Protein AF-A0A519QTS7-F1 (afdb_monomer_lite)

Secondary structure (DSSP, 8-state):
-----EEE-HHHHTTTSTTSPPSEEE--SHHHHHHHHHHHHH-HHHHHHHHHHHHHHHHHHS-HHHHHHHHHHHHHH--HHHHHHH-HHHHHHHHHHHHHHHHHHHHHHHHTT-

pLDDT: mean 91.58, std 7.13, range [55.22, 98.31]

Foldseek 3Di:
DQQFADEEECVVCVPQQVPADALFYHDPDPVVSVVSVVCCVPDPVRVVVSSVSSVVSCVPPPPCVVPVVVVVVCVVPDDPVVVVVVVVVVVVVVVVVVVVVVVVVVVVVVVVPD

Structure (mmCIF, N/CA/C/O backbone):
data_AF-A0A519QTS7-F1
#
_entry.id   AF-A0A519QTS7-F1
#
loop_
_atom_site.group_PDB
_atom_site.id
_atom_site.type_symbol
_atom_site.label_atom_id
_atom_site.label_alt_id
_atom_site.label_comp_id
_atom_site.label_asym_id
_atom_site.label_entity_id
_atom_site.label_seq_id
_atom_site.pdbx_PDB_ins_code
_atom_site.Cartn_x
_atom_site.Cartn_y
_atom_site.Cartn_z
_atom_site.occupancy
_atom_site.B_iso_or_equiv
_atom_site.auth_seq_id
_atom_site.auth_comp_id
_atom_site.auth_asym_id
_atom_site.auth_atom_id
_atom_site.pdbx_PDB_model_num
ATOM 1 N N . GLN A 1 1 ? -11.247 -5.943 -5.840 1.00 67.31 1 GLN A N 1
ATOM 2 C CA . GLN A 1 1 ? -10.918 -6.282 -4.433 1.00 67.31 1 GLN A CA 1
ATOM 3 C C . GLN A 1 1 ? -12.011 -5.736 -3.517 1.00 67.31 1 GLN A C 1
ATOM 5 O 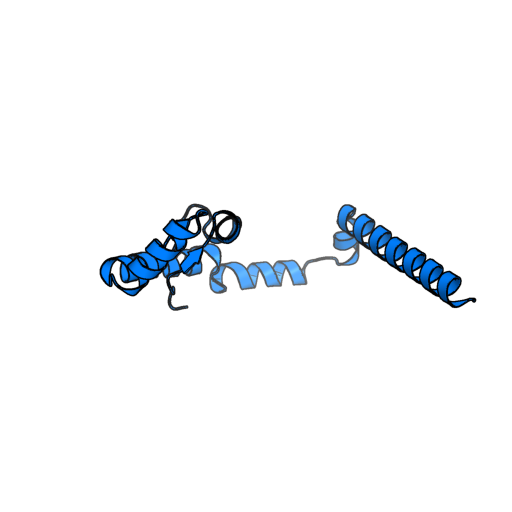O . GLN A 1 1 ? -12.766 -4.881 -3.957 1.00 67.31 1 GLN A O 1
ATOM 10 N N . VAL A 1 2 ? -12.112 -6.233 -2.279 1.00 81.06 2 VAL A N 1
ATOM 11 C CA . VAL A 1 2 ? -13.266 -6.006 -1.377 1.00 81.06 2 VAL A CA 1
ATOM 12 C C . VAL A 1 2 ? -13.106 -4.846 -0.377 1.00 81.06 2 VAL A C 1
ATOM 14 O O . VAL A 1 2 ? -13.990 -4.640 0.450 1.00 81.06 2 VAL A O 1
ATOM 17 N N . GLY A 1 3 ? -12.009 -4.080 -0.465 1.00 91.19 3 GLY A N 1
ATOM 18 C CA . GLY A 1 3 ? -11.800 -2.849 0.309 1.00 91.19 3 GLY A CA 1
ATOM 19 C C . GLY A 1 3 ? -11.674 -3.053 1.817 1.00 91.19 3 GLY A C 1
ATOM 20 O O . GLY A 1 3 ? -12.144 -2.208 2.562 1.00 91.19 3 GLY A O 1
ATOM 21 N N . THR A 1 4 ? -11.099 -4.166 2.279 1.00 94.31 4 THR A N 1
ATOM 22 C CA . THR A 1 4 ? -10.991 -4.480 3.713 1.00 94.31 4 THR A CA 1
ATOM 23 C C . THR A 1 4 ? -10.419 -3.298 4.503 1.00 94.31 4 THR A C 1
ATOM 25 O O . THR A 1 4 ? -9.349 -2.805 4.136 1.00 94.31 4 THR A O 1
ATOM 28 N N . PRO A 1 5 ? -11.102 -2.831 5.560 1.00 96.19 5 PRO A N 1
ATOM 29 C CA . PRO A 1 5 ? -10.588 -1.766 6.403 1.00 96.19 5 PRO A CA 1
ATOM 30 C C . PRO A 1 5 ? -9.260 -2.112 7.087 1.00 96.19 5 PRO A C 1
ATOM 32 O O . PRO A 1 5 ? -8.993 -3.274 7.392 1.00 96.19 5 PRO A O 1
ATOM 35 N N . SER A 1 6 ? -8.440 -1.099 7.360 1.00 95.69 6 SER A N 1
ATOM 36 C CA . SER A 1 6 ? -7.151 -1.240 8.038 1.00 95.69 6 SER A CA 1
ATOM 37 C C . SER A 1 6 ? -6.834 -0.052 8.937 1.00 95.69 6 SER A C 1
ATOM 39 O O . SER A 1 6 ? -7.113 1.098 8.596 1.00 95.69 6 SER A O 1
ATOM 41 N N . VAL A 1 7 ? -6.176 -0.336 10.058 1.00 97.31 7 VAL A N 1
ATOM 42 C CA . VAL A 1 7 ? -5.502 0.668 10.886 1.00 97.31 7 VAL A CA 1
ATOM 43 C C . VAL A 1 7 ? -4.008 0.588 10.591 1.00 97.31 7 VAL A C 1
ATOM 45 O O . VAL A 1 7 ? -3.466 -0.509 10.459 1.00 97.31 7 VAL A O 1
ATOM 48 N N . THR A 1 8 ? -3.358 1.732 10.415 1.00 97.06 8 THR A N 1
ATOM 49 C CA . THR A 1 8 ? -1.927 1.820 10.097 1.00 97.06 8 THR A CA 1
ATOM 50 C C . THR A 1 8 ? -1.307 3.040 10.777 1.00 97.06 8 THR A C 1
ATOM 52 O O . THR A 1 8 ? -2.019 3.879 11.314 1.00 97.06 8 THR A O 1
ATOM 55 N N . THR A 1 9 ? 0.014 3.149 10.741 1.00 96.94 9 THR A N 1
ATOM 56 C CA . THR A 1 9 ? 0.752 4.358 11.127 1.00 96.94 9 THR A CA 1
ATOM 57 C C . THR A 1 9 ? 0.852 5.339 9.962 1.00 96.94 9 THR A C 1
ATOM 59 O O . THR A 1 9 ? 0.595 4.973 8.806 1.00 96.94 9 THR A O 1
ATOM 62 N N . SER A 1 10 ? 1.274 6.574 10.241 1.00 95.88 10 SER A N 1
ATOM 63 C CA . SER A 1 10 ? 1.563 7.587 9.219 1.00 95.88 10 SER A CA 1
ATOM 64 C C . SER A 1 10 ? 2.573 7.076 8.186 1.00 95.88 10 SER A C 1
ATOM 66 O O . SER A 1 10 ? 2.350 7.224 6.984 1.00 95.88 10 SER A O 1
ATOM 68 N N . ILE A 1 11 ? 3.602 6.357 8.648 1.00 94.69 11 ILE A N 1
ATOM 69 C CA . ILE A 1 11 ? 4.608 5.695 7.804 1.00 94.69 11 ILE A CA 1
ATOM 70 C C . ILE A 1 11 ? 3.959 4.650 6.888 1.00 94.69 11 ILE A C 1
ATOM 72 O O . ILE A 1 11 ? 4.251 4.596 5.696 1.00 94.69 11 ILE A O 1
ATOM 76 N N . GLY A 1 12 ? 3.057 3.817 7.416 1.00 92.75 12 GLY A N 1
ATOM 77 C CA . GLY A 1 12 ? 2.389 2.803 6.599 1.00 92.75 12 GLY A CA 1
ATOM 78 C C . GLY A 1 12 ? 1.423 3.399 5.567 1.00 92.75 12 GLY A C 1
ATOM 79 O O . GLY A 1 12 ? 1.285 2.856 4.475 1.00 92.75 12 GLY A O 1
ATOM 80 N N . ALA A 1 13 ? 0.788 4.535 5.872 1.00 94.25 13 ALA A N 1
ATOM 81 C CA . ALA A 1 13 ? -0.163 5.187 4.968 1.00 94.25 13 ALA A CA 1
ATOM 82 C C . ALA A 1 13 ? 0.487 6.049 3.870 1.00 94.25 13 ALA A C 1
ATOM 84 O O . ALA A 1 13 ? -0.183 6.350 2.876 1.00 94.25 13 ALA A O 1
ATOM 85 N N . GLU A 1 14 ? 1.751 6.449 4.043 1.00 89.50 14 GLU A N 1
ATOM 86 C CA . GLU A 1 14 ? 2.421 7.535 3.311 1.00 89.50 14 GLU A CA 1
ATOM 87 C C . GLU A 1 14 ? 2.177 7.509 1.792 1.00 89.50 14 GLU A C 1
ATOM 89 O O . GLU A 1 14 ? 1.649 8.461 1.215 1.00 89.50 14 GLU A O 1
ATOM 94 N N . ALA A 1 15 ? 2.490 6.392 1.132 1.00 84.44 15 ALA A N 1
ATOM 95 C CA . ALA A 1 15 ? 2.353 6.272 -0.321 1.00 84.44 15 ALA A CA 1
ATOM 96 C C . ALA A 1 15 ? 0.992 5.711 -0.773 1.00 84.44 15 ALA A C 1
ATOM 98 O O . ALA A 1 15 ? 0.679 5.702 -1.971 1.00 84.44 15 ALA A O 1
ATOM 99 N N . MET A 1 16 ? 0.178 5.220 0.166 1.00 91.62 16 MET A N 1
ATOM 100 C CA . MET A 1 16 ? -0.923 4.318 -0.160 1.00 91.62 16 MET A CA 1
ATOM 101 C C . MET A 1 16 ? -2.197 5.048 -0.588 1.00 91.62 16 MET A C 1
ATOM 103 O O . MET A 1 16 ? -2.813 4.701 -1.596 1.00 91.62 16 MET A O 1
ATOM 107 N N . LYS A 1 17 ? -2.587 6.095 0.146 1.00 92.62 17 LYS A N 1
ATOM 108 C CA . LYS A 1 17 ? -3.887 6.762 -0.055 1.00 92.62 17 LYS A CA 1
ATOM 109 C C . LYS A 1 17 ? -3.840 7.939 -1.035 1.00 92.62 17 LYS A C 1
ATOM 111 O O . LYS A 1 17 ? -4.859 8.320 -1.611 1.00 92.62 17 LYS A O 1
ATOM 116 N N . GLY A 1 18 ? -2.664 8.539 -1.231 1.00 90.56 18 GLY A N 1
ATOM 117 C CA . GLY A 1 18 ? -2.547 9.831 -1.908 1.00 90.56 18 GLY A CA 1
ATOM 118 C C . GLY A 1 18 ? -3.387 10.903 -1.203 1.00 90.56 18 GLY A C 1
ATOM 119 O O . GLY A 1 18 ? -3.258 11.110 -0.001 1.00 90.56 18 GLY A O 1
ATOM 120 N N . SER A 1 19 ? -4.286 11.559 -1.937 1.00 91.94 19 SER A N 1
ATOM 121 C CA . SER A 1 19 ? -5.218 12.554 -1.387 1.00 91.94 19 SER A CA 1
ATOM 122 C C . SER A 1 19 ? -6.531 11.965 -0.851 1.00 91.94 19 SER A C 1
ATOM 124 O O . SER A 1 19 ? -7.315 12.699 -0.260 1.00 91.94 19 SER A O 1
ATOM 126 N N . LEU A 1 20 ? -6.785 10.662 -1.019 1.00 94.50 20 LEU A N 1
ATOM 127 C CA . LEU A 1 20 ? -8.051 10.015 -0.643 1.00 94.50 20 LEU A CA 1
ATOM 128 C C . LEU A 1 20 ? -8.109 9.662 0.834 1.00 94.50 20 LEU A C 1
ATOM 130 O O . LEU A 1 20 ? -7.083 9.325 1.410 1.00 94.50 20 LEU A O 1
ATOM 134 N N . ASP A 1 21 ? -9.291 9.674 1.439 1.00 94.88 21 ASP A N 1
ATOM 135 C CA . ASP A 1 21 ? -9.465 9.247 2.829 1.00 94.88 21 ASP A CA 1
ATOM 136 C C . ASP A 1 21 ? -9.058 7.792 3.038 1.00 94.88 21 ASP A C 1
ATOM 138 O O . ASP A 1 21 ? -9.255 6.940 2.171 1.00 94.88 21 ASP A O 1
ATOM 142 N N . TRP A 1 22 ? -8.474 7.516 4.202 1.00 96.06 22 TRP A N 1
ATOM 143 C CA . TRP A 1 22 ? -8.001 6.181 4.529 1.00 96.06 22 TRP A CA 1
ATOM 144 C C . TRP A 1 22 ? -9.166 5.212 4.766 1.00 96.06 22 TRP A C 1
ATOM 146 O O . TRP A 1 22 ? -10.261 5.595 5.188 1.00 96.06 22 TRP A O 1
ATOM 156 N N . ASN A 1 23 ? -8.922 3.931 4.507 1.00 95.88 23 ASN A N 1
ATOM 157 C CA . ASN A 1 23 ? -9.868 2.841 4.728 1.00 95.88 23 ASN A CA 1
ATOM 158 C C . ASN A 1 23 ? -9.868 2.381 6.192 1.00 95.88 23 ASN A C 1
ATOM 160 O O . ASN A 1 23 ? -9.745 1.196 6.475 1.00 95.88 23 ASN A O 1
ATOM 164 N N . GLY A 1 24 ? -9.994 3.309 7.136 1.00 96.19 24 GLY A N 1
ATOM 165 C CA . GLY A 1 24 ? -9.941 3.029 8.570 1.00 96.19 24 GLY A CA 1
ATOM 166 C C . GLY A 1 24 ? -9.318 4.203 9.306 1.00 96.19 24 GLY A C 1
ATOM 167 O O . GLY A 1 24 ? -9.767 5.334 9.137 1.00 96.19 24 GLY A O 1
ATOM 168 N N . PHE A 1 25 ? -8.259 3.950 10.075 1.00 97.69 25 PHE A N 1
ATOM 169 C CA . PHE A 1 25 ? -7.591 4.975 10.882 1.00 97.69 25 PHE A CA 1
ATOM 170 C C . PHE A 1 25 ? -6.077 4.994 10.656 1.00 97.69 25 PHE A C 1
ATOM 172 O O . PHE A 1 25 ? -5.480 3.971 10.311 1.00 97.69 25 PHE A O 1
ATOM 179 N N . ILE A 1 26 ? -5.479 6.171 10.836 1.00 97.38 26 ILE A N 1
ATOM 180 C CA . ILE A 1 26 ? -4.031 6.374 10.822 1.00 97.38 26 ILE A CA 1
ATOM 181 C C . ILE A 1 26 ? -3.659 6.901 12.200 1.00 97.38 26 ILE A C 1
ATOM 183 O O . ILE A 1 26 ? -4.056 8.012 12.533 1.00 97.38 26 ILE A O 1
ATOM 187 N N . GLU A 1 27 ? -2.944 6.104 12.983 1.00 98.06 27 GLU A N 1
ATOM 188 C CA . GLU A 1 27 ? -2.554 6.451 14.350 1.00 98.06 27 GLU A CA 1
ATOM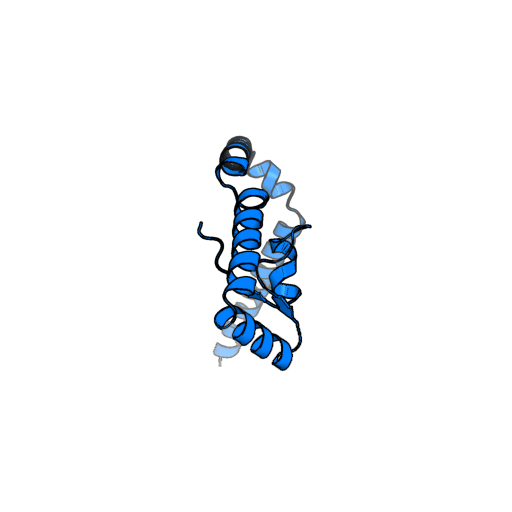 189 C C . GLU A 1 27 ? -1.121 5.984 14.608 1.00 98.06 27 GLU A C 1
ATOM 191 O O . GLU A 1 27 ? -0.763 4.854 14.279 1.00 98.06 27 GLU A O 1
ATOM 196 N N . ASP A 1 28 ? -0.299 6.860 15.183 1.00 97.56 28 ASP A N 1
ATOM 197 C CA . ASP A 1 28 ? 1.098 6.552 15.521 1.00 97.56 28 ASP A CA 1
ATOM 198 C C . ASP A 1 28 ? 1.271 6.148 16.993 1.00 97.56 28 ASP A C 1
ATOM 200 O O . ASP A 1 28 ? 2.259 5.502 17.346 1.00 97.56 28 ASP A O 1
ATOM 204 N N . ASP A 1 29 ? 0.304 6.495 17.845 1.00 98.25 29 ASP A N 1
ATOM 205 C CA . ASP A 1 29 ? 0.257 6.055 19.236 1.00 98.25 29 ASP A CA 1
ATOM 206 C C . ASP A 1 29 ? -0.333 4.643 19.342 1.00 98.25 29 ASP A C 1
ATOM 208 O O . ASP A 1 29 ? -1.390 4.352 18.780 1.00 98.25 29 ASP A O 1
ATOM 212 N N . LEU A 1 30 ? 0.345 3.758 20.075 1.00 97.19 30 LEU A N 1
ATOM 213 C CA . LEU A 1 30 ? -0.014 2.342 20.149 1.00 97.19 30 LEU A CA 1
ATOM 214 C C . LEU A 1 30 ? -1.335 2.092 20.894 1.00 97.19 30 LEU A C 1
ATOM 216 O O . LEU A 1 30 ? -2.076 1.168 20.537 1.00 97.19 30 LEU A O 1
ATOM 220 N N . GLU A 1 31 ? -1.627 2.886 21.923 1.00 98.06 31 GLU A N 1
ATOM 221 C CA . GLU A 1 31 ? -2.850 2.747 22.713 1.00 98.06 31 GLU A CA 1
ATOM 222 C C . GLU A 1 31 ? -4.046 3.158 21.851 1.00 98.06 31 GLU A C 1
ATOM 224 O O . GLU A 1 31 ? -4.959 2.354 21.638 1.00 98.06 31 GLU A O 1
ATOM 229 N N . ILE A 1 32 ? -3.970 4.336 21.222 1.00 98.19 32 ILE A N 1
ATOM 230 C CA . ILE A 1 32 ? -5.014 4.833 20.316 1.00 98.19 32 ILE A CA 1
ATOM 231 C C . ILE A 1 32 ? -5.173 3.901 19.109 1.00 98.19 32 ILE A C 1
ATOM 233 O O . ILE A 1 32 ? -6.297 3.565 18.735 1.00 98.19 32 ILE A O 1
ATOM 237 N N . PHE A 1 33 ? -4.076 3.420 18.517 1.00 98.19 33 PHE A N 1
ATOM 238 C CA . PHE A 1 33 ? -4.117 2.458 17.411 1.00 98.19 33 PHE A CA 1
ATOM 239 C C . PHE A 1 33 ? -4.953 1.228 17.775 1.00 98.19 33 PHE A C 1
ATOM 241 O O . PHE A 1 33 ? -5.821 0.798 17.006 1.00 98.19 33 PHE A O 1
ATOM 248 N N . THR A 1 34 ? -4.706 0.666 18.960 1.00 97.81 34 THR A N 1
ATOM 249 C CA . THR A 1 34 ? -5.410 -0.524 19.447 1.00 97.81 34 THR A CA 1
ATOM 250 C C . THR A 1 34 ? -6.893 -0.227 19.654 1.00 97.81 34 THR A C 1
ATOM 252 O O . THR A 1 34 ? -7.744 -0.989 19.189 1.00 97.81 34 THR A O 1
ATOM 255 N N . GLU A 1 35 ? -7.225 0.910 20.267 1.00 98.31 35 GLU A N 1
ATOM 256 C CA . GLU A 1 35 ? -8.611 1.357 20.431 1.00 98.31 35 GLU A CA 1
ATOM 257 C C . GLU A 1 35 ? -9.330 1.523 19.088 1.00 98.31 35 GLU A C 1
ATOM 259 O O . GLU A 1 35 ? -10.459 1.053 18.923 1.00 98.31 35 GLU A O 1
ATOM 264 N N . LYS A 1 36 ? -8.678 2.138 18.092 1.00 98.12 36 LYS A N 1
ATOM 265 C CA . LYS A 1 36 ? -9.237 2.299 16.742 1.00 98.12 36 LYS A CA 1
ATOM 266 C C . LYS A 1 36 ? -9.454 0.965 16.043 1.00 98.12 36 LYS A C 1
ATOM 268 O O . LYS A 1 36 ? -10.464 0.807 15.360 1.00 98.12 36 LYS A O 1
ATOM 273 N N . ALA A 1 37 ? -8.555 0.000 16.218 1.00 97.62 37 ALA A N 1
ATOM 274 C CA . ALA A 1 37 ? -8.724 -1.337 15.658 1.00 97.62 37 ALA A CA 1
ATOM 275 C C . ALA A 1 37 ? -9.940 -2.052 16.272 1.00 97.62 37 ALA A C 1
ATOM 277 O O . ALA A 1 37 ? -10.752 -2.633 15.547 1.00 97.62 37 ALA A O 1
ATOM 278 N N . VAL A 1 38 ? -10.113 -1.946 17.593 1.00 97.88 38 VAL A N 1
ATOM 279 C CA . VAL A 1 38 ? -11.281 -2.483 18.307 1.00 97.88 38 VAL A CA 1
ATOM 280 C C . VAL A 1 38 ? -12.568 -1.783 17.863 1.00 97.88 38 VAL A C 1
ATOM 282 O O . VAL A 1 38 ? -13.565 -2.461 17.607 1.00 97.88 38 VAL A O 1
ATOM 285 N N . LEU A 1 39 ? -12.560 -0.453 17.727 1.00 97.81 39 LEU A N 1
ATOM 286 C CA . LEU A 1 39 ? -13.701 0.318 17.224 1.00 97.81 39 LEU A CA 1
ATOM 287 C C . LEU A 1 39 ? -14.093 -0.133 15.816 1.00 97.81 39 LEU A C 1
ATOM 289 O O . LEU A 1 39 ? -15.263 -0.395 15.560 1.00 97.81 39 LEU A O 1
ATOM 293 N N . LEU A 1 40 ? -13.113 -0.257 14.920 1.00 97.12 40 LEU A N 1
ATOM 294 C CA . LEU A 1 40 ? -13.336 -0.644 13.532 1.00 97.12 40 LEU A CA 1
ATOM 295 C C . LEU A 1 40 ? -13.973 -2.033 13.423 1.00 97.12 40 LEU A C 1
ATOM 297 O O . LEU A 1 40 ? -14.840 -2.237 12.580 1.00 97.12 40 LEU A O 1
ATOM 301 N N . TYR A 1 41 ? -13.570 -2.972 14.282 1.00 96.81 41 TYR A N 1
ATOM 302 C CA . TYR A 1 41 ? -14.141 -4.318 14.322 1.00 96.81 41 TYR A CA 1
ATOM 303 C C . TYR A 1 41 ? -15.564 -4.354 14.900 1.00 96.81 41 TYR A C 1
ATOM 305 O O . TYR A 1 41 ? -16.417 -5.079 14.389 1.00 96.81 41 TYR A O 1
ATOM 313 N N . ASN A 1 42 ? -15.827 -3.592 15.965 1.00 97.81 42 ASN A N 1
ATOM 314 C CA . ASN A 1 42 ? -17.098 -3.668 16.687 1.00 97.81 42 ASN A CA 1
ATOM 315 C C . ASN A 1 42 ? -18.193 -2.769 16.100 1.00 97.81 42 ASN A C 1
ATOM 317 O O . ASN A 1 42 ? -19.372 -3.116 16.190 1.00 97.81 42 ASN A O 1
ATOM 321 N N . ASP A 1 43 ? -17.838 -1.632 15.497 1.00 98.06 43 ASP A N 1
ATOM 322 C CA . ASP A 1 43 ? -18.811 -0.715 14.913 1.00 98.06 43 ASP A CA 1
ATOM 323 C C . ASP A 1 43 ? -19.001 -0.957 13.411 1.00 98.06 43 ASP A C 1
ATOM 325 O O . ASP A 1 43 ? -18.201 -0.567 12.556 1.00 98.06 43 ASP A O 1
ATOM 329 N N . LYS A 1 44 ? -20.140 -1.566 13.077 1.00 97.31 44 LYS A N 1
ATOM 330 C CA . LYS A 1 44 ? -20.495 -1.914 11.697 1.00 97.31 44 LYS A CA 1
ATOM 331 C C . LYS A 1 44 ? -20.580 -0.694 10.774 1.00 97.31 44 LYS A C 1
ATOM 333 O O . LYS A 1 44 ? -20.291 -0.816 9.583 1.00 97.31 44 LYS A O 1
ATOM 338 N N . SER A 1 45 ? -21.010 0.459 11.289 1.00 97.38 45 SER A N 1
ATOM 339 C CA . SER A 1 45 ? -21.178 1.664 10.472 1.00 97.38 45 SER A CA 1
ATOM 340 C C . SER A 1 45 ? -19.824 2.232 10.033 1.00 97.38 45 SER A C 1
ATOM 342 O O . SER A 1 45 ? -19.605 2.470 8.843 1.00 97.38 45 SER A O 1
ATOM 344 N N . THR A 1 46 ? -18.884 2.310 10.973 1.00 97.38 46 THR A N 1
ATOM 345 C CA . THR A 1 46 ? -17.490 2.703 10.772 1.00 97.38 46 THR A CA 1
ATOM 346 C C . THR A 1 46 ? -16.796 1.737 9.824 1.00 97.38 46 THR A C 1
ATOM 348 O O . THR A 1 46 ? -16.156 2.177 8.870 1.00 97.38 46 THR A O 1
ATOM 351 N N . TRP A 1 47 ? -16.982 0.425 10.017 1.00 97.56 47 TRP A N 1
ATOM 352 C CA . TRP A 1 47 ? -16.455 -0.587 9.101 1.00 97.56 47 TRP A CA 1
ATOM 353 C C . TRP A 1 47 ? -16.914 -0.350 7.662 1.00 97.56 47 TRP A C 1
ATOM 355 O O . TRP A 1 47 ? -16.105 -0.377 6.737 1.00 97.56 47 TRP A O 1
ATOM 365 N N . TYR A 1 48 ? -18.211 -0.115 7.456 1.00 97.19 48 TYR A N 1
ATOM 366 C CA . TYR A 1 48 ? -18.768 0.031 6.115 1.00 97.19 48 TYR A CA 1
ATOM 367 C C . TYR A 1 48 ? -18.263 1.296 5.414 1.00 97.19 48 TYR A C 1
ATOM 369 O O . TYR A 1 48 ? -17.889 1.240 4.243 1.00 97.19 48 TYR A O 1
ATOM 377 N N . LEU A 1 49 ? -18.173 2.417 6.135 1.00 97.00 49 LEU A N 1
ATOM 378 C CA . LEU A 1 49 ? -17.589 3.649 5.605 1.00 97.00 49 LEU A CA 1
ATOM 379 C C . LEU A 1 49 ? -16.115 3.449 5.220 1.00 97.00 49 LEU A C 1
ATOM 381 O O . LEU A 1 49 ? -15.706 3.762 4.102 1.00 97.00 49 LEU A O 1
ATOM 385 N N . ALA A 1 50 ? -15.329 2.861 6.122 1.00 97.25 50 ALA A N 1
ATOM 386 C CA . ALA A 1 50 ? -13.928 2.546 5.872 1.00 97.25 50 ALA A CA 1
ATOM 387 C C . ALA A 1 50 ? -13.762 1.597 4.673 1.00 97.25 50 ALA A C 1
ATOM 389 O O . ALA A 1 50 ? -12.853 1.771 3.861 1.00 97.25 50 ALA A O 1
ATOM 390 N N . GLN A 1 51 ? -14.673 0.634 4.510 1.00 97.44 51 GLN A N 1
ATOM 391 C CA . GLN A 1 51 ? -14.644 -0.295 3.388 1.00 97.44 51 GLN A CA 1
ATOM 392 C C . GLN A 1 51 ? -14.846 0.426 2.050 1.00 97.44 51 GLN A C 1
ATOM 394 O O . GLN A 1 51 ? -14.124 0.169 1.084 1.00 97.44 51 GLN A O 1
ATOM 399 N N . GLN A 1 52 ? -15.800 1.356 1.989 1.00 96.88 52 GLN A N 1
ATOM 400 C CA . GLN A 1 52 ? -16.042 2.160 0.791 1.00 96.88 52 GLN A CA 1
ATOM 401 C C . GLN A 1 52 ? -14.818 3.002 0.419 1.00 96.88 52 GLN A C 1
ATOM 403 O O . GLN A 1 52 ? -14.433 3.034 -0.754 1.00 96.88 52 GLN A O 1
ATOM 408 N N . ASN A 1 53 ? -14.152 3.604 1.409 1.00 96.75 53 ASN A N 1
ATOM 409 C CA . ASN A 1 53 ? -12.887 4.310 1.195 1.00 96.75 53 ASN A CA 1
ATOM 410 C C . ASN A 1 53 ? -11.817 3.370 0.619 1.00 96.75 53 ASN A C 1
ATOM 412 O O . ASN A 1 53 ? -11.133 3.725 -0.341 1.00 96.75 53 ASN A O 1
ATOM 416 N N . GLY A 1 54 ? -11.722 2.136 1.126 1.00 95.69 54 GLY A N 1
ATOM 417 C CA . GLY A 1 54 ? -10.802 1.120 0.605 1.00 95.69 54 GLY A CA 1
ATOM 418 C C . GLY A 1 54 ? -11.073 0.763 -0.852 1.00 95.69 54 GLY A C 1
ATOM 419 O O . GLY A 1 54 ? -10.151 0.733 -1.668 1.00 95.69 54 GLY A O 1
ATOM 420 N N . VAL A 1 55 ? -12.342 0.556 -1.213 1.00 95.69 55 VAL A N 1
ATOM 421 C CA . VAL A 1 55 ? -12.743 0.324 -2.610 1.00 95.69 55 VAL A CA 1
ATOM 422 C C . VAL A 1 55 ? -12.344 1.508 -3.495 1.00 95.69 55 VAL A C 1
ATOM 424 O O . VAL A 1 55 ? -11.814 1.301 -4.590 1.00 95.69 55 VAL A O 1
ATOM 427 N N . LYS A 1 56 ? -12.540 2.743 -3.018 1.00 95.19 56 LYS A N 1
ATOM 428 C CA . LYS A 1 56 ? -12.156 3.957 -3.746 1.00 95.19 56 LYS A CA 1
ATOM 429 C C . LYS A 1 56 ? -10.645 4.034 -3.976 1.00 95.19 56 LYS A C 1
ATOM 431 O O . LYS A 1 56 ? -10.226 4.197 -5.121 1.00 95.19 56 LYS A O 1
ATOM 436 N N . ILE A 1 57 ? -9.831 3.837 -2.933 1.00 95.12 57 ILE A N 1
ATOM 437 C CA . ILE A 1 57 ? -8.361 3.825 -3.036 1.00 95.12 57 ILE A CA 1
ATOM 438 C C . ILE A 1 57 ? -7.904 2.812 -4.089 1.00 95.12 57 ILE A C 1
ATOM 440 O O . ILE A 1 57 ? -7.124 3.154 -4.979 1.00 95.12 57 ILE A O 1
ATOM 444 N N . ILE A 1 58 ? -8.412 1.579 -4.026 1.00 93.25 58 ILE A N 1
ATOM 445 C CA . ILE A 1 58 ? -8.007 0.508 -4.943 1.00 93.25 58 ILE A CA 1
ATOM 446 C C . ILE A 1 58 ? -8.352 0.867 -6.392 1.00 93.25 58 ILE A C 1
ATOM 448 O O . ILE A 1 58 ? -7.510 0.741 -7.279 1.00 93.25 58 ILE A O 1
ATOM 452 N N . ASN A 1 59 ? -9.565 1.358 -6.641 1.00 92.44 59 ASN A N 1
ATOM 453 C CA . ASN A 1 59 ? -10.025 1.662 -7.997 1.00 92.44 59 ASN A CA 1
ATOM 454 C C . ASN A 1 59 ? -9.368 2.917 -8.597 1.00 92.44 59 ASN A C 1
ATOM 456 O O . ASN A 1 59 ? -9.262 3.051 -9.822 1.00 92.44 59 ASN A O 1
ATOM 460 N N . GLU A 1 60 ? -8.940 3.864 -7.765 1.00 92.06 60 GLU A N 1
ATOM 461 C CA . GLU A 1 60 ? -8.303 5.095 -8.232 1.00 92.06 60 GLU A CA 1
ATOM 462 C C . GLU A 1 60 ? -6.785 4.972 -8.359 1.00 92.06 60 GLU A C 1
ATOM 464 O O . GLU A 1 60 ? -6.237 5.461 -9.345 1.00 92.06 60 GLU A O 1
ATOM 469 N N . ARG A 1 61 ? -6.115 4.288 -7.425 1.00 92.50 61 ARG A N 1
ATOM 470 C CA . ARG A 1 61 ? -4.644 4.247 -7.351 1.00 92.50 61 ARG A CA 1
ATOM 471 C C . ARG A 1 61 ? -4.019 2.923 -7.769 1.00 92.50 61 ARG A C 1
ATOM 473 O O . ARG A 1 61 ? -2.855 2.911 -8.148 1.00 92.50 61 ARG A O 1
ATOM 480 N N . TYR A 1 62 ? -4.778 1.831 -7.732 1.00 91.25 62 TYR A N 1
ATOM 481 C CA . TYR A 1 62 ? -4.256 0.476 -7.948 1.00 91.25 62 TYR A CA 1
ATOM 482 C C . TYR A 1 62 ? -5.038 -0.311 -9.005 1.00 91.25 62 TYR A C 1
ATOM 484 O O . TYR A 1 62 ? -4.924 -1.534 -9.094 1.00 91.25 62 TYR A O 1
ATOM 492 N N . SER A 1 63 ? -5.849 0.372 -9.815 1.00 91.38 63 SER A N 1
ATOM 493 C CA . SER A 1 63 ? -6.612 -0.279 -10.875 1.00 91.38 63 SER A CA 1
ATOM 494 C C . SER A 1 63 ? -5.680 -0.776 -11.973 1.00 91.38 63 SER A C 1
ATOM 496 O O . SER A 1 63 ? -5.156 0.014 -12.755 1.00 91.38 63 SER A O 1
ATOM 498 N N . ALA A 1 64 ? -5.527 -2.096 -12.077 1.00 89.75 64 ALA A N 1
ATOM 499 C CA . ALA A 1 64 ? -4.756 -2.716 -13.151 1.00 89.75 64 ALA A CA 1
ATOM 500 C C . ALA A 1 64 ? -5.251 -2.271 -14.535 1.00 89.75 64 ALA A C 1
ATOM 502 O O . ALA A 1 64 ? -4.442 -1.979 -15.401 1.00 89.75 64 ALA A O 1
ATOM 503 N N . VAL A 1 65 ? -6.564 -2.101 -14.714 1.00 90.31 65 VAL A N 1
ATOM 504 C CA . VAL A 1 65 ? -7.149 -1.623 -15.978 1.00 90.31 65 VAL A CA 1
ATOM 505 C C . VAL A 1 65 ? -6.642 -0.226 -16.360 1.00 90.31 65 VAL A C 1
ATOM 507 O O . VAL A 1 65 ? -6.562 0.088 -17.538 1.00 90.31 65 VAL A O 1
ATOM 510 N N . LYS A 1 66 ? -6.292 0.621 -15.382 1.00 89.88 66 LYS A N 1
ATOM 511 C CA . LYS A 1 66 ? -5.777 1.974 -15.644 1.00 89.88 66 LYS A CA 1
ATOM 512 C C . LYS A 1 66 ? -4.273 2.018 -15.899 1.00 89.88 66 LYS A C 1
ATOM 514 O O . LYS A 1 66 ? -3.821 2.966 -16.522 1.00 89.88 66 LYS A O 1
ATOM 519 N N . PHE A 1 67 ? -3.506 1.065 -15.368 1.00 92.38 67 PHE A N 1
ATOM 520 C CA . PHE A 1 67 ? -2.042 1.175 -15.321 1.00 92.38 67 PHE A CA 1
ATOM 521 C C . PHE A 1 67 ? -1.301 0.053 -16.051 1.00 92.38 67 PHE A C 1
ATOM 523 O O . PHE A 1 67 ? -0.145 0.246 -16.408 1.00 92.38 67 PHE A O 1
ATOM 530 N N . ALA A 1 68 ? -1.918 -1.114 -16.254 1.00 94.50 68 ALA A N 1
ATOM 531 C CA . ALA A 1 68 ? -1.225 -2.290 -16.775 1.00 94.50 68 ALA A CA 1
ATOM 532 C C . ALA A 1 68 ? -0.748 -2.090 -18.217 1.00 94.50 68 ALA A C 1
ATOM 534 O O . ALA A 1 68 ? 0.421 -2.341 -18.493 1.00 94.50 68 ALA A O 1
ATOM 535 N N . ASP A 1 69 ? -1.615 -1.599 -19.105 1.00 95.06 69 ASP A N 1
ATOM 536 C CA . ASP A 1 69 ? -1.283 -1.450 -20.526 1.00 95.06 69 ASP A CA 1
ATOM 537 C C . ASP A 1 69 ? -0.178 -0.406 -20.738 1.00 95.06 69 ASP A C 1
ATOM 539 O O . ASP A 1 69 ? 0.821 -0.691 -21.396 1.00 95.06 69 ASP A O 1
ATOM 543 N N . ASP A 1 70 ? -0.295 0.764 -20.101 1.00 93.88 70 ASP A N 1
ATOM 544 C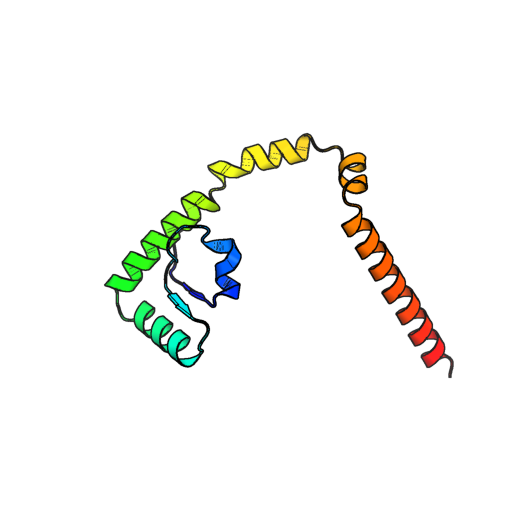 CA . ASP A 1 70 ? 0.728 1.817 -20.153 1.00 93.88 70 ASP A CA 1
ATOM 545 C C . ASP A 1 70 ? 2.069 1.342 -19.574 1.00 93.88 70 ASP A C 1
ATOM 547 O O . ASP A 1 70 ? 3.138 1.645 -20.111 1.00 93.88 70 ASP A O 1
ATOM 551 N N . PHE A 1 71 ? 2.026 0.570 -18.484 1.00 94.94 71 PHE A N 1
ATOM 552 C CA . PHE A 1 71 ? 3.219 0.000 -17.868 1.00 94.94 71 PHE A CA 1
ATOM 553 C C . PHE A 1 71 ? 3.905 -1.022 -18.781 1.00 94.94 71 PHE A C 1
ATOM 555 O O . PHE A 1 71 ? 5.122 -0.954 -18.966 1.00 94.94 71 PHE A O 1
A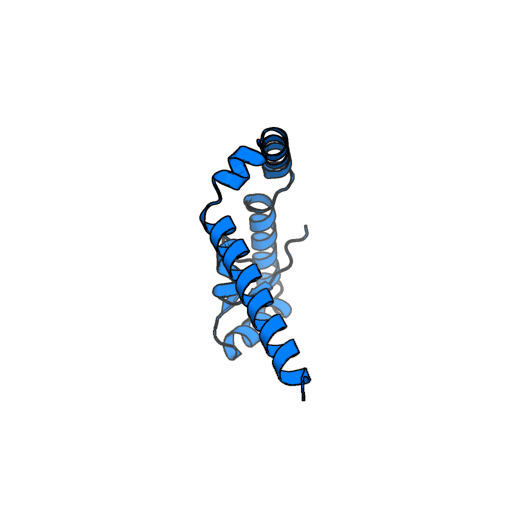TOM 562 N N . ILE A 1 72 ? 3.141 -1.939 -19.383 1.00 95.62 72 ILE A N 1
ATOM 563 C CA . ILE A 1 72 ? 3.663 -2.930 -20.335 1.00 95.62 72 ILE A CA 1
ATOM 564 C C . ILE A 1 72 ? 4.257 -2.221 -21.551 1.00 95.62 72 ILE A C 1
ATOM 566 O O . ILE A 1 72 ? 5.397 -2.495 -21.919 1.00 95.62 72 ILE A O 1
ATOM 570 N N . PHE A 1 73 ? 3.539 -1.253 -22.117 1.00 95.81 73 PHE A N 1
ATOM 571 C CA . PHE A 1 73 ? 4.011 -0.465 -23.250 1.00 95.81 73 PHE A CA 1
ATOM 572 C C . PHE A 1 73 ? 5.335 0.249 -22.956 1.00 95.81 73 PHE A C 1
ATOM 574 O O . PHE A 1 73 ? 6.235 0.273 -23.799 1.00 95.81 73 PHE A O 1
ATOM 581 N N . LEU A 1 74 ? 5.485 0.818 -21.755 1.00 94.31 74 LEU A N 1
ATOM 582 C CA . LEU A 1 74 ? 6.738 1.444 -21.341 1.00 94.31 74 LEU A CA 1
ATOM 583 C C . LEU A 1 74 ? 7.880 0.424 -21.270 1.00 94.31 74 LEU A C 1
ATOM 585 O O . LEU A 1 74 ? 8.976 0.718 -21.745 1.00 94.31 74 LEU A O 1
ATOM 589 N N . ILE A 1 75 ? 7.631 -0.764 -20.707 1.00 94.19 75 ILE A N 1
ATOM 590 C CA . ILE A 1 75 ? 8.623 -1.847 -20.636 1.00 94.19 75 ILE A CA 1
ATOM 591 C C . ILE A 1 75 ? 9.039 -2.300 -22.034 1.00 94.19 75 ILE A C 1
ATOM 593 O O . ILE A 1 75 ? 10.229 -2.454 -22.290 1.00 94.19 75 ILE A O 1
ATOM 597 N N . GLU A 1 76 ? 8.092 -2.494 -22.948 1.00 95.75 76 GLU A N 1
ATOM 598 C CA . GLU A 1 76 ? 8.383 -2.940 -24.315 1.00 95.75 76 GLU A CA 1
ATOM 599 C C . GLU A 1 76 ? 9.201 -1.914 -25.106 1.00 95.75 76 GLU A C 1
ATOM 601 O O . GLU A 1 76 ? 9.989 -2.280 -25.978 1.00 95.75 76 GLU A O 1
ATOM 606 N N . LYS A 1 77 ? 9.041 -0.624 -24.795 1.00 95.12 77 LYS A N 1
ATOM 607 C CA . LYS A 1 77 ? 9.764 0.464 -25.461 1.00 95.12 77 LYS A CA 1
ATOM 608 C C . LYS A 1 77 ? 11.118 0.795 -24.857 1.00 95.12 77 LYS A C 1
ATOM 610 O O . LYS A 1 77 ? 11.861 1.576 -25.456 1.00 95.12 77 LYS A O 1
ATOM 615 N N . ILE A 1 78 ? 11.433 0.283 -23.673 1.00 95.19 78 ILE A N 1
ATOM 616 C CA . ILE A 1 78 ? 12.621 0.722 -22.956 1.00 95.19 78 ILE A CA 1
ATOM 617 C C . ILE A 1 78 ? 13.891 0.144 -23.589 1.00 95.19 78 ILE A C 1
ATOM 619 O O . ILE A 1 78 ? 14.041 -1.066 -23.752 1.00 95.19 78 ILE A O 1
ATOM 623 N N . ASP A 1 79 ? 14.858 1.007 -23.900 1.00 95.25 79 ASP A N 1
ATOM 624 C CA . ASP A 1 79 ? 16.222 0.556 -24.166 1.00 95.25 79 ASP A CA 1
ATOM 625 C C . ASP A 1 79 ? 16.909 0.290 -22.824 1.00 95.25 79 ASP A C 1
ATOM 627 O O . ASP A 1 79 ? 17.213 1.210 -22.058 1.00 95.25 79 ASP A O 1
ATOM 631 N N . LEU A 1 80 ? 17.156 -0.987 -22.534 1.00 91.31 80 LEU A N 1
ATOM 632 C CA . LEU A 1 80 ? 17.757 -1.416 -21.275 1.00 91.31 80 LEU A CA 1
ATOM 633 C C . LEU A 1 80 ? 19.155 -0.835 -21.044 1.00 91.31 80 LEU A C 1
ATOM 635 O O . LEU A 1 80 ? 19.504 -0.570 -19.892 1.00 91.31 80 LEU A O 1
ATOM 639 N N . LEU A 1 81 ? 19.970 -0.662 -22.088 1.00 92.38 81 LEU A N 1
ATOM 640 C CA . LEU A 1 81 ? 21.323 -0.127 -21.938 1.00 92.38 81 LEU A CA 1
ATOM 641 C C . LEU A 1 81 ? 21.260 1.349 -21.565 1.00 92.38 81 LEU A C 1
ATOM 643 O O . LEU A 1 81 ? 21.868 1.753 -20.571 1.00 92.38 81 LEU A O 1
ATOM 647 N N . VAL A 1 82 ? 20.480 2.130 -22.312 1.00 93.88 82 VAL A N 1
ATOM 648 C CA . VAL A 1 82 ? 20.322 3.569 -22.064 1.00 93.88 82 VAL A CA 1
ATOM 649 C C . VAL A 1 82 ? 19.672 3.812 -20.704 1.00 93.88 82 VAL A C 1
ATOM 651 O O . VAL A 1 82 ? 20.186 4.593 -19.904 1.00 93.88 82 VAL A O 1
ATOM 654 N N . HIS A 1 83 ? 18.593 3.094 -20.390 1.00 91.56 83 HIS A N 1
ATOM 655 C CA . HIS A 1 83 ? 17.886 3.244 -19.121 1.00 91.56 83 HIS A CA 1
ATOM 656 C C . HIS A 1 83 ? 18.778 2.922 -17.912 1.00 91.56 83 HIS A C 1
ATOM 658 O O . HIS A 1 83 ? 18.791 3.656 -16.923 1.00 91.56 83 HIS A O 1
ATOM 664 N N . ARG A 1 84 ? 19.588 1.856 -17.994 1.00 89.81 84 ARG A N 1
ATOM 665 C CA . ARG A 1 84 ? 20.541 1.510 -16.927 1.00 89.81 84 ARG A CA 1
ATOM 666 C C . ARG A 1 84 ? 21.653 2.543 -16.797 1.00 89.81 84 ARG A C 1
ATOM 668 O O . ARG A 1 84 ? 21.985 2.899 -15.668 1.00 89.81 84 ARG A O 1
ATOM 675 N N . GLN A 1 85 ? 22.192 3.044 -17.912 1.00 90.00 85 GLN A N 1
ATOM 676 C CA . GLN A 1 85 ? 23.210 4.101 -17.896 1.00 90.00 85 GLN A CA 1
ATOM 677 C C . GLN A 1 85 ? 22.695 5.383 -17.229 1.00 90.00 85 GLN A C 1
ATOM 679 O O . GLN A 1 85 ? 23.436 6.011 -16.477 1.00 90.00 85 GLN A O 1
ATOM 684 N N . GLN A 1 86 ? 21.423 5.730 -17.436 1.00 92.69 86 GLN A N 1
ATOM 685 C CA . GLN A 1 86 ? 20.785 6.881 -16.790 1.00 92.69 86 GLN A CA 1
ATOM 686 C C . GLN A 1 86 ? 20.575 6.688 -15.277 1.00 92.69 86 GLN A C 1
ATOM 688 O O . GLN A 1 86 ? 20.542 7.670 -14.536 1.00 92.69 86 GLN A O 1
ATOM 693 N N . ASN A 1 87 ? 20.506 5.448 -14.781 1.00 91.12 87 ASN A N 1
ATOM 694 C CA . ASN A 1 87 ? 20.429 5.150 -13.347 1.00 91.12 87 ASN A CA 1
ATOM 695 C C . ASN A 1 87 ? 21.810 5.217 -12.662 1.00 91.12 87 ASN A C 1
ATOM 697 O O . ASN A 1 87 ? 22.313 4.233 -12.114 1.00 91.12 87 ASN A O 1
ATOM 701 N N . PHE A 1 88 ? 22.448 6.385 -12.711 1.00 88.75 88 PHE A N 1
ATOM 702 C CA . PHE A 1 88 ? 23.793 6.608 -12.173 1.00 88.75 88 PHE A CA 1
ATOM 703 C C . PHE A 1 88 ? 23.891 6.343 -10.661 1.00 88.75 88 PHE A C 1
ATOM 705 O O . PHE A 1 88 ? 24.809 5.659 -10.209 1.00 88.75 88 PHE A O 1
ATOM 712 N N . ILE A 1 89 ? 22.917 6.814 -9.873 1.00 88.94 89 ILE A N 1
ATOM 713 C CA . ILE A 1 89 ? 22.891 6.584 -8.418 1.00 88.94 89 ILE A CA 1
ATOM 714 C C . ILE A 1 89 ? 22.765 5.090 -8.103 1.00 88.94 89 ILE A C 1
ATOM 716 O O . ILE A 1 89 ? 23.492 4.577 -7.253 1.00 88.94 89 ILE A O 1
ATOM 720 N N . GLY A 1 90 ? 21.906 4.363 -8.824 1.00 86.94 90 GLY A N 1
ATOM 721 C CA . GLY A 1 90 ? 21.798 2.912 -8.677 1.00 86.94 90 GLY A CA 1
ATOM 722 C C . GLY A 1 90 ? 23.095 2.184 -9.035 1.00 86.94 90 GLY A C 1
ATOM 723 O O . GLY A 1 90 ? 23.475 1.229 -8.357 1.00 86.94 90 GLY A O 1
ATOM 724 N N . GLN A 1 91 ? 23.821 2.651 -10.055 1.00 85.62 91 GLN A N 1
ATOM 725 C CA . GLN A 1 91 ? 25.137 2.106 -10.401 1.00 85.62 91 GLN A CA 1
ATOM 726 C C . GLN A 1 91 ? 26.170 2.334 -9.287 1.00 85.62 91 GLN A C 1
ATOM 728 O O . GLN A 1 91 ? 26.904 1.405 -8.947 1.00 85.62 91 GLN A O 1
ATOM 733 N N . ILE A 1 92 ? 26.187 3.520 -8.669 1.00 86.44 92 ILE A N 1
ATOM 734 C CA . ILE A 1 92 ? 27.045 3.818 -7.512 1.00 86.44 92 ILE A CA 1
ATOM 735 C C . ILE A 1 92 ? 26.719 2.893 -6.332 1.00 86.44 92 ILE A C 1
ATOM 737 O O . ILE A 1 92 ? 27.623 2.279 -5.762 1.00 86.44 92 ILE A O 1
ATOM 741 N N . LEU A 1 93 ? 25.438 2.753 -5.978 1.00 85.75 93 LEU A N 1
ATOM 742 C CA . LEU A 1 93 ? 25.006 1.897 -4.869 1.00 85.75 93 LEU A CA 1
ATOM 743 C C . LEU A 1 93 ? 25.399 0.434 -5.101 1.00 85.75 93 LEU A C 1
ATOM 745 O O . LEU A 1 93 ? 25.966 -0.196 -4.210 1.00 85.75 93 LEU A O 1
ATOM 749 N N . ASN A 1 94 ? 25.182 -0.088 -6.311 1.00 83.06 94 ASN A N 1
ATOM 750 C CA . ASN A 1 94 ? 25.615 -1.437 -6.675 1.00 83.06 94 ASN A CA 1
ATOM 751 C C . ASN A 1 94 ? 27.134 -1.603 -6.548 1.00 83.06 94 ASN A C 1
ATOM 753 O O . ASN A 1 94 ? 27.599 -2.598 -5.993 1.00 83.06 94 ASN A O 1
ATOM 757 N N . HIS A 1 95 ? 27.913 -0.623 -7.013 1.00 81.25 95 HIS A N 1
ATOM 758 C CA . HIS A 1 95 ? 29.366 -0.661 -6.886 1.00 81.25 95 HIS A CA 1
ATOM 759 C C . HIS A 1 95 ? 29.807 -0.713 -5.414 1.00 81.25 95 HIS A C 1
ATOM 761 O O . HIS A 1 95 ? 30.604 -1.576 -5.044 1.00 81.25 95 HIS A O 1
ATOM 767 N N . HIS A 1 96 ? 29.264 0.153 -4.553 1.00 79.00 96 HIS A N 1
ATOM 768 C CA . HIS A 1 96 ? 29.613 0.170 -3.129 1.00 79.00 96 HIS A CA 1
ATOM 769 C C . HIS A 1 96 ? 29.178 -1.097 -2.383 1.00 79.00 96 HIS A C 1
ATOM 771 O O . HIS A 1 96 ? 29.953 -1.600 -1.570 1.00 79.00 96 HIS A O 1
ATOM 777 N N . THR A 1 97 ? 28.005 -1.661 -2.686 1.00 76.44 97 THR A N 1
ATOM 778 C CA . THR A 1 97 ? 27.552 -2.940 -2.107 1.00 76.44 97 THR A CA 1
ATOM 779 C C . THR A 1 97 ? 28.485 -4.099 -2.477 1.00 76.44 97 THR A C 1
ATOM 781 O O . THR A 1 97 ? 28.801 -4.953 -1.643 1.00 76.44 97 THR A O 1
ATOM 784 N N . VAL A 1 98 ? 28.990 -4.130 -3.714 1.00 75.62 98 VAL A N 1
ATOM 785 C CA . VAL A 1 98 ? 29.972 -5.144 -4.133 1.00 75.62 98 VAL A CA 1
ATOM 786 C C . VAL A 1 98 ? 31.308 -4.946 -3.408 1.00 75.62 98 VAL A C 1
ATOM 788 O O . VAL A 1 98 ? 31.914 -5.924 -2.967 1.00 75.62 98 VAL A O 1
ATOM 791 N N . GLN A 1 99 ? 31.758 -3.700 -3.218 1.00 78.62 99 GLN A N 1
ATOM 792 C CA . GLN A 1 99 ? 32.990 -3.423 -2.471 1.00 78.62 99 GLN A CA 1
ATOM 793 C C . GLN A 1 99 ? 32.869 -3.794 -0.989 1.00 78.62 99 GLN A C 1
ATOM 795 O O . GLN A 1 99 ? 33.776 -4.432 -0.456 1.00 78.62 99 GLN A O 1
ATOM 800 N N . SER A 1 100 ? 31.761 -3.460 -0.320 1.00 75.94 100 SER A N 1
ATOM 801 C CA . SER A 1 100 ? 31.562 -3.813 1.093 1.00 75.94 100 SER A CA 1
ATOM 802 C C . SER A 1 100 ? 31.580 -5.331 1.300 1.00 75.94 100 SER A C 1
ATOM 804 O O . SER A 1 100 ? 32.259 -5.824 2.201 1.00 75.94 100 SER A O 1
ATOM 806 N N . THR A 1 101 ? 30.946 -6.084 0.395 1.00 76.81 101 THR A N 1
ATOM 807 C CA . THR A 1 101 ? 30.968 -7.555 0.386 1.00 76.81 101 THR A CA 1
ATOM 808 C C . THR A 1 101 ? 32.379 -8.106 0.153 1.00 76.81 101 THR A C 1
ATOM 810 O O . THR A 1 101 ? 32.813 -9.031 0.847 1.00 76.81 101 THR A O 1
ATOM 813 N N . LYS A 1 102 ? 33.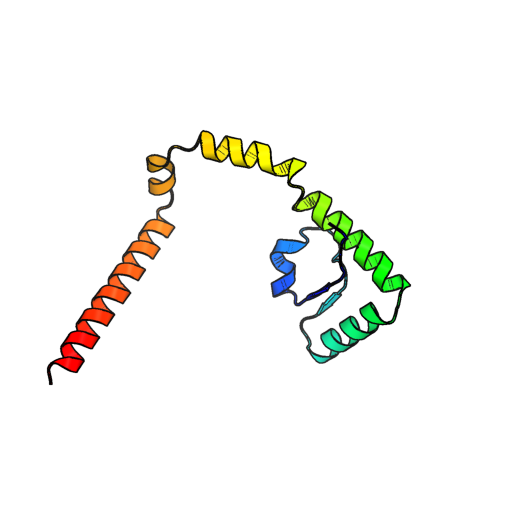134 -7.519 -0.786 1.00 81.44 102 LYS A N 1
ATOM 814 C CA . LYS A 1 102 ? 34.527 -7.899 -1.071 1.00 81.44 102 LYS A CA 1
ATOM 815 C C . LYS A 1 102 ? 35.422 -7.710 0.155 1.00 81.44 102 LYS A C 1
ATOM 817 O O . LYS A 1 102 ? 36.127 -8.641 0.536 1.00 81.44 102 LYS A O 1
ATOM 822 N N . TYR A 1 103 ? 35.394 -6.535 0.782 1.00 84.00 103 TYR A N 1
ATOM 823 C CA . TYR A 1 103 ? 36.230 -6.252 1.952 1.00 84.00 103 TYR A CA 1
ATOM 824 C C . TYR A 1 103 ? 35.818 -7.073 3.178 1.00 84.00 103 TYR A C 1
ATOM 826 O O . TYR A 1 103 ? 36.694 -7.552 3.895 1.00 84.00 103 TYR A O 1
ATOM 834 N N . MET A 1 104 ? 34.519 -7.329 3.371 1.00 83.00 104 MET A N 1
ATOM 835 C CA . MET A 1 104 ? 34.038 -8.255 4.402 1.00 83.00 104 MET A CA 1
ATOM 836 C C . MET A 1 104 ? 34.589 -9.672 4.182 1.00 83.00 104 MET A C 1
ATOM 838 O O . MET A 1 104 ? 35.090 -10.294 5.114 1.00 83.00 104 MET A O 1
ATOM 842 N N . SER A 1 105 ? 34.563 -10.166 2.942 1.00 82.81 105 SER A N 1
ATOM 843 C CA . SER A 1 105 ? 35.088 -11.495 2.599 1.00 82.81 105 SER A CA 1
ATOM 844 C C . SER A 1 105 ? 36.598 -11.598 2.835 1.00 82.81 105 SER A C 1
ATOM 846 O O . SER A 1 105 ? 37.063 -12.584 3.403 1.00 82.81 105 SER A O 1
ATOM 848 N N . LEU A 1 106 ? 37.361 -10.564 2.458 1.00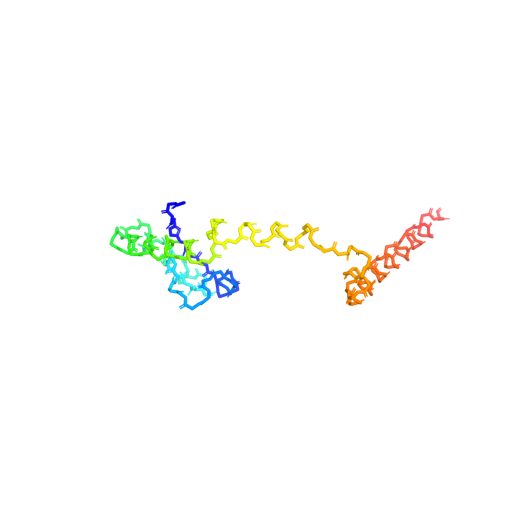 86.94 106 LEU A N 1
ATOM 849 C CA . LEU A 1 106 ? 38.799 -10.482 2.738 1.00 86.94 106 LEU A CA 1
ATOM 850 C C . LEU A 1 106 ? 39.085 -10.476 4.247 1.00 86.94 106 LEU A C 1
ATOM 852 O O . LEU A 1 106 ? 40.000 -11.160 4.697 1.00 86.94 106 LEU A O 1
ATOM 856 N N . TRP A 1 107 ? 38.284 -9.755 5.033 1.00 86.44 107 TRP A N 1
ATOM 857 C CA . TRP A 1 107 ? 38.419 -9.718 6.489 1.00 86.44 107 TRP A CA 1
ATOM 858 C C . TRP A 1 107 ? 38.107 -11.071 7.144 1.00 86.44 107 TRP A C 1
ATOM 860 O O . TRP A 1 107 ? 38.853 -11.513 8.016 1.00 86.44 107 TRP A O 1
ATOM 870 N N . ILE A 1 108 ? 37.051 -11.765 6.699 1.00 86.19 108 ILE A N 1
ATOM 871 C CA . ILE A 1 108 ? 36.720 -13.124 7.162 1.00 86.19 108 ILE A CA 1
ATOM 872 C C . ILE A 1 108 ? 37.855 -14.100 6.825 1.00 86.19 108 ILE A C 1
ATOM 874 O O . ILE A 1 108 ? 38.260 -14.883 7.684 1.00 86.19 108 ILE A O 1
ATOM 878 N N . ALA A 1 109 ? 38.385 -14.043 5.599 1.00 90.62 109 ALA A N 1
ATOM 879 C CA . ALA A 1 109 ? 39.490 -14.895 5.167 1.00 90.62 109 ALA A CA 1
ATOM 880 C C . ALA A 1 109 ? 40.750 -14.674 6.017 1.00 90.62 109 ALA A C 1
ATOM 882 O O . ALA A 1 109 ? 41.369 -15.644 6.447 1.00 90.62 109 ALA A O 1
ATOM 883 N N . GLU A 1 110 ? 41.092 -13.419 6.316 1.00 89.69 110 GLU A N 1
ATOM 884 C CA . GLU A 1 110 ? 42.241 -13.097 7.167 1.00 89.69 110 GLU A CA 1
ATOM 885 C C . GLU A 1 110 ? 42.012 -13.519 8.628 1.00 89.69 110 GLU A C 1
ATOM 887 O O . GLU A 1 110 ? 42.916 -14.050 9.271 1.00 89.69 110 GLU A O 1
ATOM 892 N N . LYS A 1 111 ? 40.787 -13.374 9.151 1.00 88.12 111 LYS A N 1
ATOM 893 C CA . LYS A 1 111 ? 40.427 -13.837 10.502 1.00 88.12 111 LYS A CA 1
ATOM 894 C C . LYS A 1 111 ? 40.567 -15.356 10.660 1.00 88.12 111 LYS A C 1
ATOM 896 O O . LYS A 1 111 ? 40.997 -15.810 11.716 1.00 88.12 111 LYS A O 1
ATOM 901 N N . ASN A 1 112 ? 40.222 -16.120 9.624 1.00 83.88 112 ASN A N 1
ATOM 902 C CA . ASN A 1 112 ? 40.290 -17.587 9.604 1.00 83.88 112 ASN A CA 1
ATOM 903 C C . ASN A 1 112 ? 41.682 -18.138 9.245 1.00 83.88 112 ASN A C 1
ATOM 905 O O . ASN A 1 112 ? 41.840 -19.345 9.093 1.00 83.88 112 ASN A O 1
ATOM 909 N N . ARG A 1 113 ? 42.683 -17.269 9.058 1.00 80.12 113 ARG A N 1
ATOM 910 C CA . ARG A 1 113 ? 44.052 -17.652 8.682 1.00 80.12 113 ARG A CA 1
ATOM 911 C C . ARG A 1 113 ? 44.954 -17.983 9.883 1.00 80.12 113 ARG A C 1
ATOM 913 O O . ARG A 1 113 ? 46.144 -18.232 9.692 1.00 80.12 113 ARG A O 1
ATOM 920 N N . LYS A 1 114 ? 44.395 -17.958 11.096 1.00 55.22 114 LYS A N 1
ATOM 921 C CA . LYS A 1 114 ? 44.969 -18.532 12.322 1.00 55.22 114 LYS A CA 1
ATOM 922 C C . LYS A 1 114 ? 44.409 -19.927 12.549 1.00 55.22 114 LYS A C 1
ATOM 924 O O . LYS A 1 114 ? 45.174 -20.753 13.086 1.00 55.22 114 LYS A O 1
#

Radius of gyration: 22.99 Å; chains: 1; bounding box: 66×31×48 Å

Sequence (114 aa):
QVGTPSVTTSIGAEAMKGSLDWNGFIEDDLEIFTEKAVLLYNDKSTWYLAQQNGVKIINERYSAVKFADDFIFLIEKIDLLVHRQQNFIGQILNHHTVQSTKYMSLWIAEKNRK